Protein AF-A0AAQ2JFU2-F1 (afdb_monomer_lite)

Secondary structure (DSSP, 8-state):
------PPP-----TT--S-HHHHHHHHHHHHHHHHHT-HHHHHHHTT---HHHHHHHHHHHHHHHHHHHHHHHHHHHH-SSHHHHHHHHHHHHHHHHHHHHHHHHSTTSSTTSPPPTTT-

Foldseek 3Di:
DDDDDPDDDPPDDPPVCPDDNVVSVCVVCVVVVVVVCPDPVNVCVVVVNDDPVVVLLVQLLVLLLLVVVLVVLQVQLVVDPDPVSNVVSPVVSVVSVVVSVVCCVPVPDCSPVDDHDPVSD

pLDDT: mean 82.38, std 18.16, range [39.0, 98.12]

Radius of gyration: 20.9 Å; chains: 1; bounding box: 48×50×48 Å

Sequence (121 aa):
MTSPHTSMPETIRDHDDTGVFSTVAWHRTARVREAIDALPLLHQLSDATLAEETFRHYLAQDALYLADYGRVLAAAAAQAQASEEMAFWAQAAREVVEVERQLHATHVTDLTAAEPSPTTV

Structure (mmCIF, N/CA/C/O backbone):
data_AF-A0AAQ2JFU2-F1
#
_entry.id   AF-A0AAQ2JFU2-F1
#
loop_
_atom_site.group_PDB
_atom_site.id
_atom_site.type_symbol
_atom_site.label_atom_id
_atom_site.label_alt_id
_atom_site.label_comp_id
_atom_site.label_asym_id
_atom_site.label_entity_id
_atom_site.label_seq_id
_atom_site.pdbx_PDB_ins_code
_atom_site.Cartn_x
_atom_site.Cartn_y
_atom_site.Cartn_z
_atom_site.occupancy
_atom_site.B_iso_or_equiv
_atom_site.auth_seq_id
_atom_site.auth_comp_id
_atom_site.auth_asym_id
_atom_site.auth_atom_id
_atom_site.pdbx_PDB_model_num
ATOM 1 N N . MET A 1 1 ? -29.152 -35.487 26.823 1.00 40.94 1 MET A N 1
ATOM 2 C CA . MET A 1 1 ? -28.271 -35.864 25.699 1.00 40.94 1 MET A CA 1
ATOM 3 C C . MET A 1 1 ? -27.393 -34.662 25.400 1.00 40.94 1 MET A C 1
ATOM 5 O O . MET A 1 1 ? -27.845 -33.723 24.767 1.00 40.94 1 MET A O 1
ATOM 9 N N . THR A 1 2 ? -26.208 -34.633 26.000 1.00 39.94 2 THR A N 1
ATOM 10 C CA . THR A 1 2 ? -25.208 -33.565 25.893 1.00 39.94 2 THR A CA 1
ATOM 11 C C . THR A 1 2 ? -24.269 -33.911 24.741 1.00 39.94 2 THR A C 1
ATOM 13 O O . THR A 1 2 ? -23.513 -34.875 24.835 1.00 39.94 2 THR A O 1
ATOM 16 N N . SER A 1 3 ? -24.357 -33.174 23.636 1.00 43.34 3 SER A N 1
ATOM 17 C CA . SER A 1 3 ? -23.432 -33.321 22.508 1.00 43.34 3 SER A CA 1
ATOM 18 C C . SER A 1 3 ? -22.053 -32.762 22.885 1.00 43.34 3 SER A C 1
ATOM 20 O O . SER A 1 3 ? -21.993 -31.686 23.484 1.00 43.34 3 SER A O 1
ATOM 22 N N . PRO A 1 4 ? -20.945 -33.446 22.557 1.00 48.28 4 PRO A N 1
ATOM 23 C CA . PRO A 1 4 ? -19.610 -32.939 22.825 1.00 48.28 4 PRO A CA 1
ATOM 24 C C . PRO A 1 4 ? -19.262 -31.855 21.800 1.00 48.28 4 PRO A C 1
ATOM 26 O O . PRO A 1 4 ? -19.324 -32.072 20.592 1.00 48.28 4 PRO A O 1
ATOM 29 N N . HIS A 1 5 ? -18.903 -30.673 22.295 1.00 41.53 5 HIS A N 1
ATOM 30 C CA . HIS A 1 5 ? -18.297 -29.616 21.498 1.00 41.53 5 HIS A CA 1
ATOM 31 C C . HIS A 1 5 ? -16.903 -30.104 21.083 1.00 41.53 5 HIS A C 1
ATOM 33 O O . HIS A 1 5 ? -16.003 -30.203 21.913 1.00 41.53 5 HIS A O 1
ATOM 39 N N . THR A 1 6 ? -16.722 -30.468 19.815 1.00 47.06 6 THR A N 1
ATOM 40 C CA . THR A 1 6 ? -15.392 -30.719 19.252 1.00 47.06 6 THR A CA 1
ATOM 41 C C . THR A 1 6 ? -14.614 -29.405 19.301 1.00 47.06 6 THR A C 1
ATOM 43 O O . THR A 1 6 ? -14.916 -28.472 18.558 1.00 47.06 6 THR A O 1
ATOM 46 N N . SER A 1 7 ? -13.663 -29.298 20.229 1.00 47.22 7 SER A N 1
ATOM 47 C CA . SER A 1 7 ? -12.677 -28.218 20.258 1.00 47.22 7 SER A CA 1
ATOM 48 C C . SER A 1 7 ? -11.808 -28.305 19.007 1.00 47.22 7 SER A C 1
ATOM 50 O O . SER A 1 7 ? -11.233 -29.354 18.715 1.00 47.22 7 SER A O 1
ATOM 52 N N . MET A 1 8 ? -11.729 -27.207 18.256 1.00 39.00 8 MET A N 1
ATOM 53 C CA . MET A 1 8 ? -10.753 -27.055 17.179 1.00 39.00 8 MET A CA 1
ATOM 54 C C . MET A 1 8 ? -9.335 -27.079 17.768 1.00 39.00 8 MET A C 1
ATOM 56 O O . MET A 1 8 ? -9.137 -26.540 18.859 1.00 39.00 8 MET A O 1
ATOM 60 N N . PRO A 1 9 ? -8.355 -27.705 17.093 1.00 41.59 9 PRO A N 1
ATOM 61 C CA . PRO A 1 9 ? -7.001 -27.802 17.612 1.00 41.59 9 PRO A CA 1
ATOM 62 C C . PRO A 1 9 ? -6.354 -26.414 17.686 1.00 41.59 9 PRO A C 1
ATOM 64 O O . PRO A 1 9 ? -6.245 -25.689 16.699 1.00 41.59 9 PRO A O 1
ATOM 67 N N . GLU A 1 10 ? -5.921 -26.070 18.893 1.00 50.47 10 GLU A N 1
ATOM 68 C CA . GLU A 1 10 ? -5.130 -24.901 19.257 1.00 50.47 10 GLU A CA 1
ATOM 69 C C . GLU A 1 10 ? -3.709 -25.044 18.688 1.00 50.47 10 GLU A C 1
ATOM 71 O O . GLU A 1 10 ? -2.778 -25.471 19.363 1.00 50.47 10 GLU A O 1
ATOM 76 N N . THR A 1 11 ? -3.518 -24.789 17.394 1.00 58.47 11 THR A N 1
ATOM 77 C CA . THR A 1 11 ? -2.181 -24.831 16.780 1.00 58.47 11 THR A CA 1
ATOM 78 C C . THR A 1 11 ? -2.060 -23.763 15.701 1.00 58.47 11 THR A C 1
ATOM 80 O O . THR A 1 11 ? -2.403 -23.989 14.547 1.00 58.47 11 THR A O 1
ATOM 83 N N . ILE A 1 12 ? -1.662 -22.565 16.143 1.00 50.59 12 ILE A N 1
ATOM 84 C CA . ILE A 1 12 ? -0.537 -21.709 15.697 1.00 50.59 12 ILE A CA 1
ATOM 85 C C . ILE A 1 12 ? -0.733 -20.389 16.465 1.00 50.59 12 ILE A C 1
ATOM 87 O O . ILE A 1 12 ? -1.257 -19.398 15.963 1.00 50.59 12 ILE A O 1
ATOM 91 N N . ARG A 1 13 ? -0.405 -20.397 17.757 1.00 51.34 13 ARG A N 1
ATOM 92 C CA . ARG A 1 13 ? -0.148 -19.168 18.510 1.00 51.34 13 ARG A CA 1
ATOM 93 C C . ARG A 1 13 ? 1.302 -19.252 18.940 1.00 51.34 13 ARG A C 1
ATOM 95 O O . ARG A 1 13 ? 1.608 -19.882 19.954 1.00 51.34 13 ARG A O 1
ATOM 102 N N . ASP A 1 14 ? 2.182 -18.670 18.131 1.00 54.19 14 ASP A N 1
ATOM 103 C CA . ASP A 1 14 ? 3.544 -18.398 18.574 1.00 54.19 14 ASP A CA 1
ATOM 104 C C . ASP A 1 14 ? 3.438 -17.606 19.880 1.00 54.19 14 ASP A C 1
ATOM 106 O O . ASP A 1 14 ? 2.775 -16.573 19.946 1.00 54.19 14 ASP A O 1
ATOM 110 N N . HIS A 1 15 ? 4.012 -18.146 20.953 1.00 53.75 15 HIS A N 1
ATOM 111 C CA . HIS A 1 15 ? 3.899 -17.608 22.313 1.00 53.75 15 HIS A CA 1
ATOM 112 C C . HIS A 1 15 ? 4.638 -16.266 22.514 1.00 53.75 15 HIS A C 1
ATOM 114 O O . HIS A 1 15 ? 4.677 -15.760 23.631 1.00 53.75 15 HIS A O 1
ATOM 120 N N . ASP A 1 16 ? 5.191 -15.681 21.447 1.00 56.72 16 ASP A N 1
ATOM 121 C CA . ASP A 1 16 ? 5.933 -14.411 21.440 1.00 56.72 16 ASP A CA 1
ATOM 122 C C . ASP A 1 16 ? 5.079 -13.208 20.963 1.00 56.72 16 ASP A C 1
ATOM 124 O O . ASP A 1 16 ? 5.561 -12.108 20.714 1.00 56.72 16 ASP A O 1
ATOM 128 N N . ASP A 1 17 ? 3.765 -13.408 20.843 1.00 62.09 17 ASP A N 1
ATOM 129 C CA . ASP A 1 17 ? 2.790 -12.445 20.309 1.00 62.09 17 ASP A CA 1
ATOM 130 C C . ASP A 1 17 ? 2.228 -11.450 21.347 1.00 62.09 17 ASP A C 1
ATOM 132 O O . ASP A 1 17 ? 1.161 -10.866 21.161 1.00 62.09 17 ASP A O 1
ATOM 136 N N . THR A 1 18 ? 2.903 -11.251 22.478 1.00 65.12 18 THR A N 1
ATOM 137 C CA . THR A 1 18 ? 2.372 -10.481 23.621 1.00 65.12 18 THR A CA 1
ATOM 138 C C . THR A 1 18 ? 2.500 -8.954 23.474 1.00 65.12 18 THR A C 1
ATOM 140 O O . THR A 1 18 ? 2.200 -8.217 24.414 1.00 65.12 18 THR A O 1
ATOM 143 N N . GLY A 1 19 ? 2.969 -8.465 22.321 1.00 76.19 19 GLY A N 1
ATOM 144 C CA . GLY A 1 19 ? 3.169 -7.041 22.023 1.00 76.19 19 GLY A CA 1
ATOM 145 C C . GLY A 1 19 ? 1.945 -6.332 21.427 1.00 76.19 19 GLY A C 1
ATOM 146 O O . GLY A 1 19 ? 0.900 -6.930 21.182 1.00 76.19 19 GLY A O 1
ATOM 147 N N . VAL A 1 20 ? 2.079 -5.027 21.152 1.00 92.88 20 VAL A N 1
ATOM 148 C CA . VAL A 1 20 ? 1.074 -4.268 20.384 1.00 92.88 20 VAL A CA 1
ATOM 149 C C . VAL A 1 20 ? 0.882 -4.940 19.022 1.00 92.88 20 VAL A C 1
ATOM 151 O O . VAL A 1 20 ? 1.864 -5.289 18.367 1.00 92.88 20 VAL A O 1
ATOM 154 N N . PHE A 1 21 ? -0.372 -5.100 18.580 1.00 92.19 21 PHE A N 1
ATOM 155 C CA . PHE A 1 21 ? -0.705 -5.818 17.342 1.00 92.19 21 PHE A CA 1
ATOM 156 C C . PHE A 1 21 ? 0.142 -5.375 16.142 1.00 92.19 21 PHE A C 1
ATOM 158 O O . PHE A 1 21 ? 0.646 -6.219 15.408 1.00 92.19 21 PHE A O 1
ATOM 165 N N . SER A 1 22 ? 0.347 -4.067 15.958 1.00 92.50 22 SER A N 1
ATOM 166 C CA . SER A 1 22 ? 1.163 -3.541 14.858 1.00 92.50 22 SER A CA 1
ATOM 167 C C . SER A 1 22 ? 2.620 -4.005 14.928 1.00 92.50 22 SER A C 1
ATOM 169 O O . SER A 1 22 ? 3.187 -4.354 13.898 1.00 92.50 22 SER A O 1
ATOM 171 N N . THR A 1 23 ? 3.219 -4.087 16.119 1.00 94.38 23 THR A N 1
ATOM 172 C CA . THR A 1 23 ? 4.575 -4.624 16.320 1.00 94.38 23 THR A CA 1
ATOM 173 C C . THR A 1 23 ? 4.649 -6.093 15.923 1.00 94.38 23 THR A C 1
ATOM 175 O O . THR A 1 23 ? 5.548 -6.494 15.186 1.00 94.38 23 THR A O 1
ATOM 178 N N . VAL A 1 24 ? 3.672 -6.884 16.364 1.00 93.56 24 VAL A N 1
ATOM 179 C CA . VAL A 1 24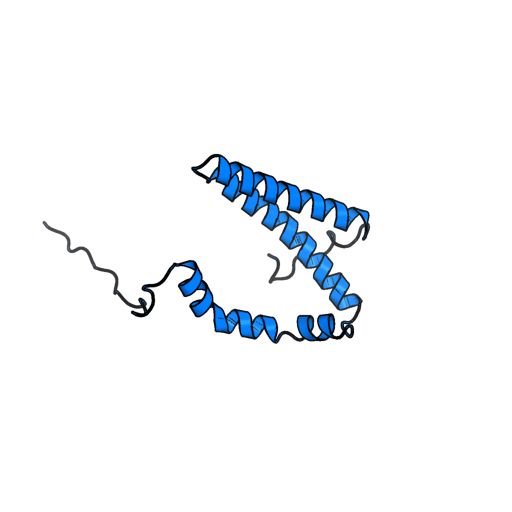 ? 3.573 -8.307 16.028 1.00 93.56 24 VAL A CA 1
ATOM 180 C C . VAL A 1 24 ? 3.382 -8.501 14.520 1.00 93.56 24 VAL A C 1
ATOM 182 O O . VAL A 1 24 ? 4.102 -9.279 13.894 1.00 93.56 24 VAL A O 1
ATOM 185 N N . ALA A 1 25 ? 2.459 -7.760 13.904 1.00 94.25 25 ALA A N 1
ATOM 186 C CA . ALA A 1 25 ? 2.203 -7.804 12.467 1.00 94.25 25 ALA A CA 1
ATOM 187 C C . ALA A 1 25 ? 3.438 -7.383 11.653 1.00 94.25 25 ALA A C 1
ATOM 189 O O . ALA A 1 25 ? 3.757 -7.999 10.633 1.00 94.25 25 ALA A O 1
ATOM 190 N N . TRP A 1 26 ? 4.182 -6.381 12.130 1.00 93.94 26 TRP A N 1
ATOM 191 C CA . TRP A 1 26 ? 5.437 -5.963 11.517 1.00 93.94 26 TRP A CA 1
ATOM 192 C C . TRP A 1 26 ? 6.466 -7.089 11.565 1.00 93.94 26 TRP A C 1
ATOM 194 O O . TRP A 1 26 ? 7.004 -7.465 10.526 1.00 93.94 26 TRP A O 1
ATOM 204 N N . HIS A 1 27 ? 6.689 -7.691 12.733 1.00 95.25 27 HIS A N 1
ATOM 205 C CA . HIS A 1 27 ? 7.620 -8.809 12.874 1.00 95.25 27 HIS A CA 1
ATOM 206 C C 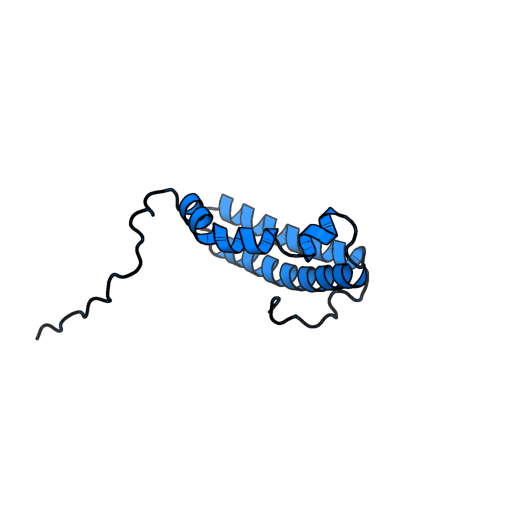. HIS A 1 27 ? 7.244 -9.982 11.954 1.00 95.25 27 HIS A C 1
ATOM 208 O O . HIS A 1 27 ? 8.069 -10.471 11.187 1.00 95.25 27 HIS A O 1
ATOM 214 N N . ARG A 1 28 ? 5.966 -10.371 11.937 1.00 95.19 28 ARG A N 1
ATOM 215 C CA . ARG A 1 28 ? 5.466 -11.496 11.130 1.00 95.19 28 ARG A CA 1
ATOM 216 C C . ARG A 1 28 ? 5.592 -11.288 9.624 1.00 95.19 28 ARG A C 1
ATOM 218 O O . ARG A 1 28 ? 5.796 -12.247 8.887 1.00 95.19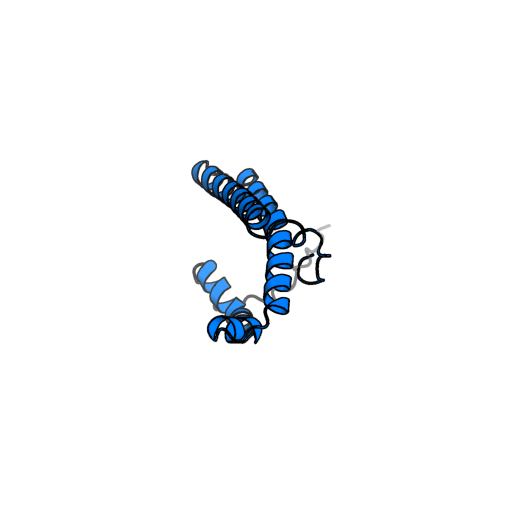 28 ARG A O 1
ATOM 225 N N . THR A 1 29 ? 5.480 -10.049 9.156 1.00 96.50 29 THR A N 1
ATOM 226 C CA . THR A 1 29 ? 5.593 -9.719 7.727 1.00 96.50 29 THR A CA 1
ATOM 227 C C . THR A 1 29 ? 7.026 -9.419 7.285 1.00 96.50 29 THR A C 1
ATOM 229 O O . THR A 1 29 ? 7.233 -9.168 6.100 1.00 96.50 29 THR A O 1
ATOM 232 N N . ALA A 1 30 ? 8.020 -9.469 8.187 1.00 96.75 30 ALA A N 1
ATOM 233 C CA . ALA A 1 30 ? 9.407 -9.088 7.898 1.00 96.75 30 ALA A CA 1
ATOM 234 C C . ALA A 1 30 ? 9.964 -9.773 6.645 1.00 96.75 30 ALA A C 1
ATOM 236 O O . ALA A 1 30 ? 10.429 -9.089 5.742 1.00 96.75 30 ALA A O 1
ATOM 237 N N . ARG A 1 31 ? 9.784 -11.091 6.514 1.00 97.62 31 ARG A N 1
ATOM 238 C CA . ARG A 1 31 ? 10.246 -11.850 5.342 1.00 97.62 31 ARG A CA 1
ATOM 239 C C . ARG A 1 31 ? 9.642 -11.362 4.019 1.00 97.62 31 ARG A C 1
ATOM 241 O O . ARG A 1 31 ? 10.323 -11.353 3.001 1.00 97.62 31 ARG A O 1
ATOM 248 N N . VAL A 1 32 ? 8.355 -11.010 4.010 1.00 97.12 32 VAL A N 1
ATOM 249 C CA . VAL A 1 32 ? 7.687 -10.505 2.797 1.00 97.12 32 VAL A CA 1
ATOM 250 C C . VAL A 1 32 ? 8.196 -9.108 2.467 1.00 97.12 32 VAL A C 1
ATOM 252 O O . VAL A 1 32 ? 8.472 -8.828 1.307 1.00 97.12 32 VAL A O 1
ATOM 255 N N . ARG A 1 33 ? 8.375 -8.255 3.480 1.00 96.25 33 ARG A N 1
ATOM 256 C CA . ARG A 1 33 ? 8.911 -6.901 3.303 1.00 96.25 33 ARG A CA 1
ATOM 257 C C . ARG A 1 33 ? 10.353 -6.932 2.793 1.00 96.25 33 ARG A C 1
ATOM 259 O O . ARG A 1 33 ? 10.631 -6.291 1.795 1.00 96.25 33 ARG A O 1
ATOM 266 N N . GLU A 1 34 ? 11.211 -7.779 3.360 1.00 97.75 34 GLU A N 1
ATOM 267 C CA . GLU A 1 34 ? 12.580 -8.005 2.867 1.00 97.75 34 GLU A CA 1
ATOM 268 C C . GLU A 1 34 ? 12.603 -8.493 1.410 1.00 97.75 34 GLU A C 1
ATOM 270 O O . GLU A 1 34 ? 13.446 -8.074 0.621 1.00 97.75 34 GLU A O 1
ATOM 275 N N . ALA A 1 35 ? 11.664 -9.366 1.029 1.00 97.50 35 ALA A N 1
ATOM 276 C CA . ALA A 1 35 ? 11.543 -9.823 -0.352 1.00 97.50 35 ALA A CA 1
ATOM 277 C C . ALA A 1 35 ? 11.069 -8.710 -1.302 1.00 97.50 35 ALA A C 1
ATOM 279 O O . ALA A 1 35 ? 11.548 -8.651 -2.432 1.00 97.50 35 ALA A O 1
ATOM 280 N N . ILE A 1 36 ? 10.156 -7.841 -0.852 1.00 96.44 36 ILE A N 1
ATOM 281 C CA . ILE A 1 36 ? 9.716 -6.652 -1.596 1.00 96.44 36 ILE A CA 1
ATOM 282 C C . ILE A 1 36 ? 10.889 -5.685 -1.771 1.00 96.44 36 ILE A C 1
ATOM 284 O O . ILE A 1 36 ? 11.156 -5.272 -2.896 1.00 96.44 36 ILE A O 1
ATOM 288 N N . ASP A 1 37 ? 11.620 -5.385 -0.696 1.00 96.62 37 ASP A N 1
AT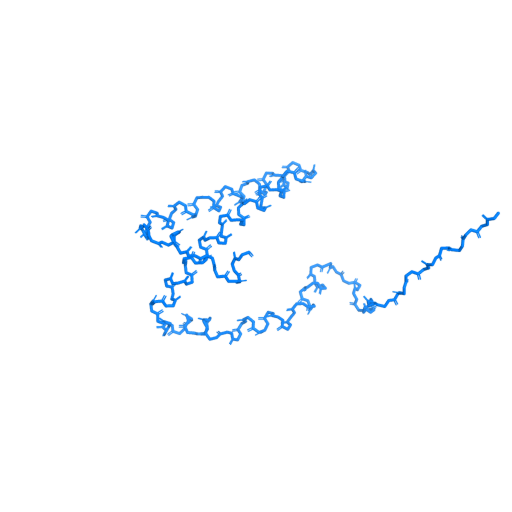OM 289 C CA . ASP A 1 37 ? 12.764 -4.467 -0.706 1.00 96.62 37 ASP A CA 1
ATOM 290 C C . ASP A 1 37 ? 13.861 -4.931 -1.677 1.00 96.62 37 ASP A C 1
ATOM 292 O O . ASP A 1 37 ? 14.500 -4.110 -2.327 1.00 96.62 37 ASP A O 1
ATOM 296 N N . ALA A 1 38 ? 14.039 -6.248 -1.836 1.00 97.06 38 ALA A N 1
ATOM 297 C CA . ALA A 1 38 ? 15.013 -6.841 -2.751 1.00 97.06 38 ALA A CA 1
ATOM 298 C C . ALA A 1 38 ? 14.551 -6.924 -4.223 1.00 97.06 38 ALA A C 1
ATOM 300 O O . ALA A 1 38 ? 15.283 -7.462 -5.063 1.00 97.06 38 ALA A O 1
ATOM 301 N N . LEU A 1 39 ? 13.344 -6.452 -4.564 1.00 97.06 39 LEU A N 1
ATOM 302 C CA . LEU A 1 39 ? 12.832 -6.536 -5.932 1.00 97.06 39 LEU A CA 1
ATOM 303 C C . LEU A 1 39 ? 13.700 -5.714 -6.902 1.00 97.06 39 LEU A C 1
ATOM 305 O O . LEU A 1 39 ? 13.955 -4.533 -6.649 1.00 97.06 39 LEU A O 1
ATOM 309 N N . PRO A 1 40 ? 14.060 -6.271 -8.080 1.00 96.81 40 PRO A N 1
ATOM 310 C CA . PRO A 1 40 ? 14.801 -5.534 -9.104 1.00 96.81 40 PRO A CA 1
ATOM 311 C C . PRO A 1 40 ? 14.129 -4.222 -9.512 1.00 96.81 40 PRO A C 1
ATOM 313 O O . PRO A 1 40 ? 14.827 -3.264 -9.819 1.00 96.81 40 PRO A O 1
ATOM 316 N N . LEU A 1 41 ? 12.792 -4.166 -9.472 1.00 94.94 41 LEU A N 1
ATOM 317 C CA . LEU A 1 41 ? 12.020 -2.953 -9.737 1.00 94.94 41 LEU A CA 1
ATOM 318 C C . LEU A 1 41 ? 12.454 -1.792 -8.831 1.00 94.94 41 LEU A C 1
ATOM 320 O O . LEU A 1 41 ? 12.728 -0.708 -9.337 1.00 94.94 41 LEU A O 1
ATOM 324 N N . LEU A 1 42 ? 12.540 -2.018 -7.514 1.00 95.81 42 LEU A N 1
ATOM 325 C CA . LEU A 1 42 ? 12.873 -0.971 -6.546 1.00 95.81 42 LEU A CA 1
ATOM 326 C C . LEU A 1 42 ? 14.334 -0.540 -6.668 1.00 95.81 42 LEU A C 1
ATOM 328 O O . LEU A 1 42 ? 14.603 0.657 -6.680 1.00 95.81 42 LEU A O 1
ATOM 332 N N . HIS A 1 43 ? 15.257 -1.491 -6.837 1.00 97.00 43 HIS A N 1
ATOM 333 C CA . HIS A 1 43 ? 16.676 -1.183 -7.044 1.00 97.00 43 HIS A CA 1
ATOM 334 C C . HIS A 1 43 ? 16.915 -0.412 -8.353 1.00 97.00 43 HIS A C 1
ATOM 336 O O . HIS A 1 43 ? 17.626 0.586 -8.387 1.00 97.00 43 HIS A O 1
ATOM 342 N N . GLN A 1 44 ? 16.290 -0.832 -9.455 1.00 97.38 44 GLN A N 1
ATOM 343 C CA . GLN A 1 44 ? 16.434 -0.137 -10.736 1.00 97.38 44 GLN A CA 1
ATOM 344 C C . GLN A 1 44 ? 15.788 1.249 -10.709 1.00 97.38 44 GLN A C 1
ATOM 346 O O . GLN A 1 44 ? 16.296 2.175 -11.345 1.00 97.38 44 GLN A O 1
ATOM 351 N N . LEU A 1 45 ? 14.682 1.407 -9.975 1.00 95.38 45 LEU A N 1
ATOM 352 C CA . LEU A 1 45 ? 14.043 2.701 -9.769 1.00 95.38 45 LEU A CA 1
ATOM 353 C C . LEU A 1 45 ? 14.930 3.631 -8.927 1.00 95.38 45 LEU A C 1
ATOM 355 O O . LEU A 1 45 ? 15.116 4.782 -9.316 1.00 95.38 45 LEU A O 1
ATOM 359 N N . SER A 1 46 ? 15.515 3.142 -7.825 1.00 95.50 46 SER A N 1
ATOM 360 C CA . SER A 1 46 ? 16.423 3.936 -6.981 1.00 95.50 46 SER A CA 1
ATOM 361 C C . SER A 1 46 ? 17.688 4.359 -7.721 1.00 95.50 46 SER A C 1
ATOM 363 O O . SER A 1 46 ? 18.166 5.476 -7.533 1.00 95.50 46 SER A O 1
ATOM 365 N N . ASP A 1 47 ? 18.193 3.492 -8.597 1.00 96.56 47 ASP A N 1
ATOM 366 C CA . ASP A 1 47 ? 19.415 3.728 -9.367 1.00 96.56 47 ASP A CA 1
ATOM 367 C C . ASP A 1 47 ? 19.159 4.509 -10.669 1.00 96.56 47 ASP A C 1
ATOM 369 O O . ASP A 1 47 ? 20.093 4.765 -11.429 1.00 96.56 47 ASP A O 1
ATOM 373 N N . ALA A 1 48 ? 17.903 4.879 -10.952 1.00 95.19 48 ALA A N 1
ATOM 374 C CA . ALA A 1 48 ? 17.469 5.516 -12.199 1.00 95.19 48 ALA A CA 1
ATOM 375 C C . ALA A 1 48 ? 17.851 4.727 -13.473 1.00 95.19 48 ALA A C 1
ATOM 377 O O . ALA A 1 48 ? 18.106 5.304 -14.530 1.00 95.19 48 ALA A O 1
ATOM 378 N N . THR A 1 49 ? 17.881 3.396 -13.378 1.00 97.44 49 THR A N 1
ATOM 379 C CA . THR A 1 49 ? 18.186 2.475 -14.489 1.00 97.44 49 THR A CA 1
ATOM 380 C C . THR A 1 49 ? 16.965 1.707 -14.994 1.00 97.44 49 THR A C 1
ATOM 382 O O . THR A 1 49 ? 17.069 0.960 -15.969 1.00 97.44 49 THR A O 1
ATOM 385 N N . LEU A 1 50 ? 15.804 1.883 -14.353 1.00 96.62 50 LEU A N 1
ATOM 386 C CA . LEU A 1 50 ? 14.557 1.239 -14.752 1.00 96.62 50 LEU A CA 1
ATOM 387 C C . LEU A 1 50 ? 14.154 1.660 -16.171 1.00 96.62 50 LEU A C 1
ATOM 389 O O . LEU A 1 50 ? 14.096 2.848 -16.490 1.00 96.62 50 LEU A O 1
ATOM 393 N N . ALA A 1 51 ? 13.840 0.677 -17.016 1.00 95.75 51 ALA A N 1
ATOM 394 C CA . ALA A 1 51 ? 13.345 0.942 -18.359 1.00 95.75 51 ALA A CA 1
ATOM 395 C C . ALA A 1 51 ? 12.014 1.707 -18.306 1.00 95.75 51 ALA A C 1
ATOM 397 O O . ALA A 1 51 ? 11.111 1.358 -17.543 1.00 95.75 51 ALA A O 1
ATOM 398 N N . GLU A 1 52 ? 11.877 2.722 -19.159 1.00 91.25 52 GLU A N 1
ATOM 399 C CA . GLU A 1 52 ? 10.688 3.578 -19.191 1.00 91.25 52 GLU A CA 1
ATOM 400 C C . GLU A 1 52 ? 9.396 2.782 -19.434 1.00 91.25 52 GLU A C 1
ATOM 402 O O . GLU A 1 52 ? 8.376 3.064 -18.814 1.00 91.25 52 GLU A O 1
ATOM 407 N N . GLU A 1 53 ? 9.433 1.754 -20.285 1.00 90.81 53 GLU A N 1
ATOM 408 C CA . GLU A 1 53 ? 8.281 0.880 -20.541 1.00 90.81 53 GLU A CA 1
ATOM 409 C C . GLU A 1 53 ? 7.820 0.147 -19.273 1.00 90.81 53 GLU A C 1
ATOM 411 O O . GLU A 1 53 ? 6.630 0.140 -18.962 1.00 90.81 53 GLU A O 1
ATOM 416 N N . THR A 1 54 ? 8.759 -0.393 -18.490 1.00 91.56 54 THR A N 1
ATOM 417 C CA . THR A 1 54 ? 8.460 -1.046 -17.209 1.00 91.56 54 THR A CA 1
ATOM 418 C C . THR A 1 54 ? 7.856 -0.058 -16.216 1.00 91.56 54 THR A C 1
ATOM 420 O O . THR A 1 54 ? 6.897 -0.388 -15.522 1.00 91.56 54 THR A O 1
ATOM 423 N N . PHE A 1 55 ? 8.379 1.170 -16.168 1.00 90.00 55 PHE A N 1
ATOM 424 C CA . PHE A 1 55 ? 7.842 2.219 -15.305 1.00 90.00 55 PHE A CA 1
ATOM 425 C C . PHE A 1 55 ? 6.418 2.629 -15.710 1.00 90.00 55 PHE A C 1
ATOM 427 O O . PHE A 1 55 ? 5.535 2.722 -14.860 1.00 90.00 55 PHE A O 1
ATOM 434 N N . ARG A 1 56 ? 6.162 2.807 -17.012 1.00 87.56 56 ARG A N 1
ATOM 435 C CA . ARG A 1 56 ? 4.820 3.103 -17.536 1.00 87.56 56 ARG A CA 1
ATOM 436 C C . ARG A 1 56 ? 3.836 1.973 -17.239 1.00 87.56 56 ARG A C 1
ATOM 438 O O . ARG A 1 56 ? 2.712 2.249 -16.833 1.00 87.56 56 ARG A O 1
ATOM 445 N N . HIS A 1 57 ? 4.260 0.718 -17.393 1.00 87.75 57 HIS A N 1
ATOM 446 C CA . HIS A 1 57 ? 3.439 -0.438 -17.041 1.00 87.75 57 HIS A CA 1
ATOM 447 C C . HIS A 1 57 ? 3.107 -0.464 -15.543 1.00 87.75 57 HIS A C 1
ATOM 449 O O . HIS A 1 57 ? 1.947 -0.643 -15.184 1.00 87.75 57 HIS A O 1
ATOM 455 N N . TYR A 1 58 ? 4.094 -0.224 -14.674 1.00 88.56 58 TYR A N 1
ATOM 456 C CA . TYR A 1 58 ? 3.873 -0.108 -13.232 1.00 88.56 58 TYR A CA 1
ATOM 457 C C . TYR A 1 58 ? 2.840 0.979 -12.904 1.00 88.56 58 TYR A C 1
ATOM 459 O O . TYR A 1 58 ? 1.883 0.701 -12.190 1.00 88.56 58 TYR A O 1
ATOM 467 N N . LEU A 1 59 ? 2.970 2.179 -13.482 1.00 87.19 59 LEU A N 1
ATOM 468 C CA . LEU A 1 59 ? 2.014 3.269 -13.260 1.00 87.19 59 LEU A CA 1
ATOM 469 C C . LEU A 1 59 ? 0.599 2.940 -13.754 1.00 87.19 59 LEU A C 1
ATOM 471 O O . LEU A 1 59 ? -0.373 3.337 -13.117 1.00 87.19 59 LEU A O 1
ATOM 475 N N . ALA A 1 60 ? 0.469 2.212 -14.867 1.00 85.31 60 ALA A N 1
ATOM 476 C CA . ALA A 1 60 ? -0.830 1.757 -15.359 1.00 85.31 60 ALA A CA 1
ATOM 477 C C . ALA A 1 60 ? -1.517 0.824 -14.351 1.00 85.31 60 ALA A C 1
ATOM 479 O O . ALA A 1 60 ? -2.688 1.004 -14.025 1.00 85.31 60 ALA A O 1
ATOM 480 N N . GLN A 1 61 ? -0.771 -0.140 -13.809 1.00 88.00 61 GLN A N 1
ATOM 481 C CA . GLN A 1 61 ? -1.291 -1.068 -12.807 1.00 88.00 61 GLN A CA 1
ATOM 482 C C . GLN A 1 61 ? -1.566 -0.378 -11.460 1.00 88.00 61 GLN A C 1
ATOM 484 O O . GLN A 1 61 ? -2.570 -0.677 -10.818 1.00 88.00 61 GLN A O 1
ATOM 489 N N . ASP A 1 62 ? -0.729 0.578 -11.051 1.00 86.69 62 ASP A N 1
ATOM 490 C CA . ASP A 1 62 ? -0.927 1.358 -9.823 1.00 86.69 62 ASP A CA 1
ATOM 491 C C . ASP A 1 62 ? -2.194 2.227 -9.899 1.00 86.69 62 ASP A C 1
ATOM 493 O O . ASP A 1 62 ? -2.952 2.310 -8.936 1.00 86.69 62 ASP A O 1
ATOM 497 N N . ALA A 1 63 ? -2.504 2.795 -11.070 1.00 84.12 63 ALA A N 1
ATOM 498 C CA . ALA A 1 63 ? -3.742 3.544 -11.278 1.00 84.12 63 ALA A CA 1
ATOM 499 C C . ALA A 1 63 ? -4.999 2.669 -11.103 1.00 84.12 63 ALA A C 1
ATOM 501 O O . ALA A 1 63 ? -5.963 3.102 -10.470 1.00 84.12 63 ALA A O 1
ATOM 502 N N . LEU A 1 64 ? -4.981 1.435 -11.624 1.00 85.19 64 LEU A N 1
ATOM 503 C CA . LEU A 1 64 ? -6.071 0.469 -11.431 1.00 85.19 64 LEU A CA 1
ATOM 504 C C . LEU A 1 64 ? -6.215 0.089 -9.951 1.00 85.19 64 LEU A C 1
ATOM 506 O O . LEU A 1 64 ? -7.318 0.130 -9.408 1.00 85.19 64 LEU A O 1
ATOM 510 N N . TYR A 1 65 ? -5.094 -0.196 -9.284 1.00 87.81 65 TYR A N 1
ATOM 511 C CA . TYR A 1 65 ? -5.062 -0.490 -7.853 1.00 87.81 65 TYR A CA 1
ATOM 512 C C . TYR A 1 65 ? -5.633 0.661 -7.011 1.00 87.81 65 TYR A C 1
ATOM 514 O O . TYR A 1 65 ? -6.447 0.428 -6.116 1.00 87.81 65 TYR A O 1
ATOM 522 N N . LEU A 1 66 ? -5.252 1.910 -7.300 1.00 87.38 66 LEU A N 1
ATOM 523 C CA . LEU A 1 66 ? -5.717 3.078 -6.552 1.00 87.38 66 LEU A CA 1
ATOM 524 C C . LEU A 1 66 ? -7.235 3.262 -6.653 1.00 87.38 66 LEU A C 1
ATOM 526 O O . LEU A 1 66 ? -7.869 3.589 -5.648 1.00 87.38 66 LEU A O 1
ATOM 530 N N . ALA A 1 67 ? -7.841 2.989 -7.810 1.00 84.69 67 ALA A N 1
ATOM 531 C CA . ALA A 1 67 ? -9.292 3.081 -7.965 1.00 84.69 67 ALA A CA 1
ATOM 532 C C . ALA A 1 67 ? -10.039 2.137 -7.001 1.00 84.69 67 ALA A C 1
ATOM 534 O O . ALA A 1 67 ? -11.024 2.535 -6.368 1.00 84.69 67 ALA A O 1
ATOM 535 N N . ASP A 1 68 ? -9.559 0.902 -6.837 1.00 89.00 68 ASP A N 1
ATOM 536 C CA . ASP A 1 68 ? -10.122 -0.054 -5.878 1.00 89.00 68 ASP A CA 1
ATOM 537 C C . ASP A 1 68 ? -9.744 0.270 -4.432 1.00 89.00 68 ASP A C 1
ATOM 539 O O . ASP A 1 68 ? -10.588 0.204 -3.533 1.00 89.00 68 ASP A O 1
ATOM 543 N N . TYR A 1 69 ? -8.514 0.719 -4.197 1.00 92.50 69 TYR A N 1
ATOM 544 C CA . TYR A 1 69 ? -8.058 1.129 -2.876 1.00 92.50 69 TYR A CA 1
ATOM 545 C C . TYR A 1 69 ? -8.896 2.287 -2.312 1.00 92.50 69 TYR A C 1
ATOM 547 O O . TYR A 1 69 ? -9.297 2.258 -1.146 1.00 92.50 69 TYR A O 1
ATOM 555 N N . GLY A 1 70 ? -9.276 3.261 -3.146 1.00 93.25 70 GLY A N 1
ATOM 556 C CA . GLY A 1 70 ? -10.188 4.341 -2.760 1.00 93.25 70 GLY A CA 1
ATOM 557 C C . GLY A 1 70 ? -11.553 3.831 -2.278 1.00 93.25 70 GLY A C 1
ATOM 558 O O . GLY A 1 70 ? -12.105 4.349 -1.303 1.00 93.25 70 GLY A O 1
ATOM 559 N N . ARG A 1 71 ? -12.080 2.762 -2.894 1.00 93.62 71 ARG A N 1
ATOM 560 C CA . ARG A 1 71 ? -13.332 2.111 -2.462 1.00 93.62 71 ARG A CA 1
ATOM 561 C C . ARG A 1 71 ? -13.169 1.412 -1.115 1.00 93.62 71 ARG A C 1
ATOM 563 O O . ARG A 1 71 ? -14.072 1.496 -0.285 1.00 93.62 71 ARG A O 1
ATOM 570 N N . VAL A 1 72 ? -12.023 0.773 -0.872 1.00 96.50 72 VAL A N 1
ATOM 571 C CA . VAL A 1 72 ? -11.707 0.150 0.425 1.00 96.50 72 VAL A CA 1
ATOM 572 C C . VAL A 1 72 ? -11.659 1.200 1.538 1.00 96.50 72 VAL A C 1
ATOM 574 O O . VAL A 1 72 ? -12.252 0.992 2.596 1.00 96.50 72 VAL A O 1
ATOM 577 N N . LEU A 1 73 ? -11.041 2.359 1.297 1.00 97.44 73 LEU A N 1
ATOM 578 C CA . LEU A 1 73 ? -11.008 3.460 2.269 1.00 97.44 73 LEU A CA 1
ATOM 579 C C . LEU A 1 73 ? -12.411 4.021 2.550 1.00 97.44 73 LEU A C 1
ATOM 581 O O . LEU A 1 73 ? -12.764 4.270 3.703 1.00 97.44 73 LEU A O 1
ATOM 585 N N . ALA A 1 74 ? -13.248 4.162 1.519 1.00 97.25 74 ALA A N 1
ATOM 586 C CA . ALA A 1 74 ? -14.639 4.574 1.697 1.00 97.25 74 ALA A CA 1
ATOM 587 C C . ALA A 1 74 ? -15.447 3.546 2.513 1.00 97.25 74 ALA A C 1
ATOM 589 O O . ALA A 1 74 ? -16.256 3.924 3.363 1.00 97.25 74 ALA A O 1
ATOM 590 N N . ALA A 1 75 ? -15.205 2.248 2.303 1.00 97.88 75 ALA A N 1
ATOM 591 C CA . ALA A 1 75 ? -15.813 1.188 3.102 1.00 97.88 75 ALA A CA 1
ATOM 592 C C . ALA A 1 75 ? -15.351 1.242 4.569 1.00 97.88 75 ALA A C 1
ATOM 594 O O . ALA A 1 75 ? -16.185 1.135 5.468 1.00 97.88 75 ALA A O 1
ATOM 595 N N . ALA A 1 76 ? -14.062 1.496 4.820 1.00 97.75 76 ALA A N 1
ATOM 596 C CA . ALA A 1 76 ? -13.537 1.697 6.170 1.00 97.75 76 ALA A CA 1
ATOM 597 C C . ALA A 1 76 ? -14.218 2.884 6.875 1.00 97.75 76 ALA A C 1
ATOM 599 O O . ALA A 1 76 ? -14.607 2.768 8.037 1.00 97.75 76 ALA A O 1
ATOM 600 N N . ALA A 1 77 ? -14.462 3.990 6.159 1.00 97.81 77 ALA A N 1
ATOM 601 C CA . ALA A 1 77 ? -15.209 5.131 6.692 1.00 97.81 77 ALA A CA 1
ATOM 602 C C . ALA A 1 77 ? -16.637 4.747 7.107 1.00 97.81 77 ALA A C 1
ATOM 604 O O . ALA A 1 77 ? -17.093 5.132 8.181 1.00 97.81 77 ALA A O 1
ATOM 605 N N . ALA A 1 78 ? -17.332 3.950 6.290 1.00 97.81 78 ALA A N 1
ATOM 606 C CA . ALA A 1 78 ? -18.687 3.487 6.590 1.00 97.81 78 ALA A CA 1
ATOM 607 C C . ALA A 1 78 ? -18.752 2.531 7.797 1.00 97.81 78 ALA A C 1
ATOM 609 O O . ALA A 1 78 ? -19.796 2.426 8.440 1.00 97.81 78 ALA A O 1
ATOM 610 N N . GLN A 1 79 ? -17.656 1.833 8.103 1.00 97.62 79 GLN A N 1
ATOM 611 C CA . GLN A 1 79 ? -17.550 0.913 9.240 1.00 97.62 79 GLN A CA 1
ATOM 612 C C . GLN A 1 79 ? -17.048 1.583 10.529 1.00 97.62 79 GLN A C 1
ATOM 614 O O . GLN A 1 79 ? -17.169 0.990 11.604 1.00 97.62 79 GLN A O 1
ATOM 619 N N . ALA A 1 80 ? -16.485 2.790 10.441 1.00 97.31 80 ALA A N 1
ATOM 620 C CA . ALA A 1 80 ? -15.911 3.492 11.581 1.00 97.31 80 ALA A CA 1
ATOM 621 C C . ALA A 1 80 ? -16.973 3.835 12.639 1.00 97.31 80 ALA A C 1
ATOM 623 O O . ALA A 1 80 ? -18.054 4.341 12.331 1.00 97.31 80 ALA A O 1
ATOM 624 N N . GLN A 1 81 ? -16.648 3.576 13.908 1.00 95.44 81 GLN A N 1
ATOM 625 C CA . GLN A 1 81 ? -17.546 3.847 15.037 1.00 95.44 81 GLN A CA 1
ATOM 626 C C . GLN A 1 81 ? -17.398 5.279 15.562 1.00 95.44 81 GLN A C 1
ATOM 628 O O . GLN A 1 81 ? -18.382 5.890 15.978 1.00 95.44 81 GLN A O 1
ATOM 633 N N . ALA A 1 82 ? -16.174 5.816 15.545 1.00 97.56 82 ALA A N 1
ATOM 634 C CA . ALA A 1 82 ? -15.878 7.176 15.972 1.00 97.56 82 ALA A CA 1
ATOM 635 C C . ALA A 1 82 ? -15.960 8.152 14.790 1.00 97.56 82 ALA A C 1
ATOM 637 O O . ALA A 1 82 ? -15.463 7.880 13.698 1.00 97.56 82 ALA A O 1
ATOM 638 N N . SER A 1 83 ? -16.544 9.331 15.018 1.00 95.62 83 SER A N 1
ATOM 639 C CA . SER A 1 83 ? -16.705 10.354 13.976 1.00 95.62 83 SER A CA 1
ATOM 640 C C . SER A 1 83 ? -15.373 10.877 13.432 1.00 95.62 83 SER A C 1
ATOM 642 O O . SER A 1 83 ? -15.282 11.206 12.254 1.00 95.62 83 SER A O 1
ATOM 644 N N . GLU A 1 84 ? -14.340 10.947 14.276 1.00 97.44 84 GLU A N 1
ATOM 645 C CA . GLU A 1 84 ? -12.996 11.365 13.858 1.00 97.44 84 GLU A CA 1
ATOM 646 C C . GLU A 1 84 ? -12.362 10.343 12.905 1.00 97.44 84 GLU A C 1
ATOM 648 O O . GLU A 1 84 ? -11.832 10.721 11.863 1.00 97.44 84 GLU A O 1
ATOM 653 N N . GLU A 1 85 ? -12.494 9.047 13.204 1.00 96.56 85 GLU A N 1
ATOM 654 C CA . GLU A 1 85 ? -12.01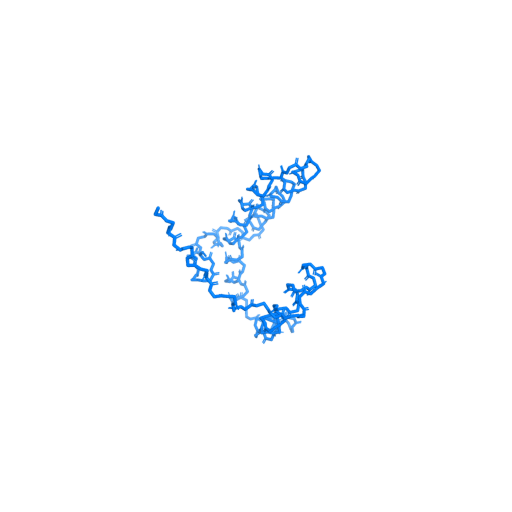9 7.964 12.334 1.00 96.56 85 GLU A CA 1
ATOM 655 C C . GLU A 1 85 ? -12.792 7.931 11.012 1.00 96.56 85 GLU A C 1
ATOM 657 O O . GLU A 1 85 ? -12.195 7.805 9.944 1.00 96.56 85 GLU A O 1
ATOM 662 N N . MET A 1 86 ? -14.116 8.109 11.059 1.00 98.12 86 MET A N 1
ATOM 663 C CA . MET A 1 86 ? -14.948 8.210 9.858 1.00 98.12 86 MET A CA 1
ATOM 664 C C . MET A 1 86 ? -14.484 9.355 8.948 1.00 98.12 86 MET A C 1
ATOM 666 O O . MET A 1 86 ? -14.332 9.160 7.742 1.00 98.12 86 MET A O 1
ATOM 670 N N . ALA A 1 87 ? -14.231 10.537 9.519 1.00 98.00 87 ALA A N 1
ATOM 671 C CA . ALA A 1 87 ? -13.745 11.694 8.772 1.00 98.00 87 ALA A CA 1
ATOM 672 C C . ALA A 1 87 ? -12.350 11.450 8.179 1.00 98.00 87 ALA A C 1
A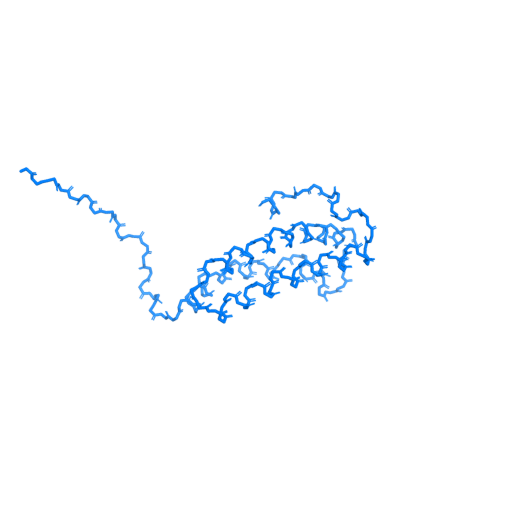TOM 674 O O . ALA A 1 87 ? -12.113 11.801 7.023 1.00 98.00 87 ALA A O 1
ATOM 675 N N . PHE A 1 88 ? -11.455 10.811 8.938 1.00 98.06 88 PHE A N 1
ATOM 676 C CA . PHE A 1 88 ? -10.122 10.430 8.474 1.00 98.06 88 PHE A CA 1
ATOM 677 C C . PHE A 1 88 ? -10.190 9.520 7.238 1.00 98.06 88 PHE A C 1
ATOM 679 O O . PHE A 1 88 ? -9.612 9.845 6.200 1.00 98.06 88 PHE A O 1
ATOM 686 N N . TRP A 1 89 ? -10.951 8.424 7.306 1.00 98.06 89 TRP A N 1
ATOM 687 C CA . TRP A 1 89 ? -11.066 7.474 6.195 1.00 98.06 89 TRP A CA 1
ATOM 688 C C . TRP A 1 89 ? -11.767 8.074 4.971 1.00 98.06 89 TRP A C 1
ATOM 690 O O . TRP A 1 89 ? -11.335 7.848 3.840 1.00 98.06 89 TRP A O 1
ATOM 700 N N . ALA A 1 90 ? -12.809 8.885 5.177 1.00 97.69 90 ALA A N 1
ATOM 701 C CA . ALA A 1 90 ? -13.500 9.575 4.089 1.00 97.69 90 ALA A CA 1
ATOM 702 C C . ALA A 1 90 ? -12.588 10.579 3.367 1.00 97.69 90 ALA A C 1
ATOM 704 O O . ALA A 1 90 ? -12.616 10.675 2.138 1.00 97.69 90 ALA A O 1
ATOM 705 N N . GLN A 1 91 ? -11.756 11.308 4.116 1.00 97.62 91 GLN A N 1
ATOM 706 C CA . GLN A 1 91 ? -10.779 12.225 3.537 1.00 97.62 91 GLN A CA 1
ATOM 707 C C . GLN A 1 91 ? -9.696 11.464 2.757 1.00 97.62 91 GLN A C 1
ATOM 709 O O . GLN A 1 91 ? -9.402 11.845 1.626 1.00 97.62 91 GLN A O 1
ATOM 714 N N . ALA A 1 92 ? -9.182 10.352 3.290 1.00 96.69 92 ALA A N 1
ATOM 715 C CA . ALA A 1 92 ? -8.216 9.509 2.584 1.00 96.69 92 ALA A CA 1
ATOM 716 C C . ALA A 1 92 ? -8.790 8.942 1.268 1.00 96.69 92 ALA A C 1
ATOM 718 O O . ALA A 1 92 ? -8.131 8.984 0.231 1.00 96.69 92 ALA A O 1
ATOM 719 N N . ALA A 1 93 ? -10.046 8.480 1.271 1.00 96.00 93 ALA A N 1
ATOM 720 C CA . ALA A 1 93 ? -10.720 8.006 0.060 1.00 96.00 93 ALA A CA 1
ATOM 721 C C . ALA A 1 93 ? -10.835 9.106 -1.010 1.00 96.00 93 ALA A C 1
ATOM 723 O O . ALA A 1 93 ? -10.612 8.862 -2.196 1.00 96.00 93 ALA A O 1
ATOM 724 N N . ARG A 1 94 ? -11.149 10.339 -0.594 1.00 94.75 94 ARG A N 1
ATOM 725 C CA . ARG A 1 94 ? -11.193 11.499 -1.491 1.00 94.75 94 ARG A CA 1
ATOM 726 C C . ARG A 1 94 ? -9.817 11.823 -2.076 1.00 94.75 94 ARG A C 1
ATOM 728 O O . ARG A 1 94 ? -9.740 12.167 -3.253 1.00 94.75 94 ARG A O 1
ATOM 735 N N . GLU A 1 95 ? -8.756 11.751 -1.277 1.00 93.88 95 GLU A N 1
ATOM 736 C CA . GLU A 1 95 ? -7.388 12.015 -1.743 1.00 93.88 95 GLU A CA 1
ATOM 737 C C . GLU A 1 95 ? -6.966 11.033 -2.836 1.00 93.88 95 GLU A C 1
ATOM 739 O O . GLU A 1 95 ? -6.400 11.460 -3.839 1.00 93.88 95 GLU A O 1
ATOM 744 N N . VAL A 1 96 ? -7.337 9.755 -2.717 1.00 90.25 96 VAL A N 1
ATOM 745 C CA . VAL A 1 96 ? -7.088 8.756 -3.767 1.00 90.25 96 VAL A CA 1
ATOM 746 C C . VAL A 1 96 ? -7.766 9.132 -5.091 1.00 90.25 96 VAL A C 1
ATOM 748 O O . VAL A 1 96 ? -7.122 9.091 -6.135 1.00 90.25 96 VAL A O 1
ATOM 751 N N . VAL A 1 97 ? -9.027 9.580 -5.060 1.00 85.06 97 VAL A N 1
ATOM 752 C CA . VAL A 1 97 ? -9.754 10.030 -6.268 1.00 85.06 97 VAL A CA 1
ATOM 753 C C . VAL A 1 97 ? -9.096 11.257 -6.907 1.00 85.06 97 VAL A C 1
ATOM 755 O O . VAL A 1 97 ? -9.060 11.394 -8.132 1.00 85.06 97 VAL A O 1
ATOM 758 N N . GLU A 1 98 ? -8.574 12.173 -6.093 1.00 87.44 98 GLU A N 1
ATOM 759 C CA . GLU A 1 98 ? -7.864 13.348 -6.599 1.00 87.44 98 GLU A CA 1
ATOM 760 C C . GLU A 1 98 ? -6.533 12.957 -7.257 1.00 87.44 98 GLU A C 1
ATOM 762 O O . GLU A 1 98 ? -6.234 13.426 -8.356 1.00 87.44 98 GLU A O 1
ATOM 767 N N . VAL A 1 99 ? -5.772 12.048 -6.641 1.00 82.56 99 VAL A N 1
ATOM 768 C CA . VAL A 1 99 ? -4.537 11.491 -7.219 1.00 82.56 99 VAL A CA 1
ATOM 769 C C . VAL A 1 99 ? -4.832 10.777 -8.541 1.00 82.56 99 VAL A C 1
ATOM 771 O O . VAL A 1 99 ? -4.146 11.024 -9.532 1.00 82.56 99 VAL A O 1
ATOM 774 N N . GLU A 1 100 ? -5.893 9.969 -8.606 1.00 77.94 100 GLU A N 1
ATOM 775 C CA . GLU A 1 100 ? -6.335 9.305 -9.837 1.00 77.94 100 GLU A CA 1
ATOM 776 C C . GLU A 1 100 ? -6.637 10.322 -10.952 1.00 77.94 100 GLU A C 1
ATOM 778 O O . GLU A 1 100 ? -6.184 10.158 -12.092 1.00 77.94 100 GLU A O 1
ATOM 783 N N . ARG A 1 101 ? -7.350 11.414 -10.635 1.00 73.94 101 ARG A N 1
ATOM 784 C CA . ARG A 1 101 ? -7.614 12.505 -11.590 1.00 73.94 101 ARG A CA 1
ATOM 785 C C . ARG A 1 101 ? -6.337 13.191 -12.058 1.00 73.94 101 ARG A C 1
ATOM 787 O O . ARG A 1 101 ? -6.247 13.546 -13.233 1.00 73.94 101 ARG A O 1
ATOM 794 N N . GLN A 1 102 ? -5.373 13.408 -11.168 1.00 76.94 102 GLN A N 1
ATOM 795 C CA . GLN A 1 102 ? -4.103 14.054 -11.504 1.00 76.94 102 GLN A CA 1
ATOM 796 C C . GLN A 1 102 ? -3.232 13.166 -12.396 1.00 76.94 102 GLN A C 1
ATOM 798 O O . GLN A 1 102 ? -2.675 13.665 -13.377 1.00 76.94 102 GLN A O 1
ATOM 803 N N . LEU A 1 103 ? -3.175 11.859 -12.120 1.00 69.94 103 LEU A N 1
ATOM 804 C CA . LEU A 1 103 ? -2.509 10.875 -12.977 1.00 69.94 103 LEU A CA 1
ATOM 805 C C . LEU A 1 103 ? -3.142 10.854 -14.376 1.00 69.94 103 LEU A C 1
ATOM 807 O O . LEU A 1 103 ? -2.429 10.983 -15.372 1.00 69.94 103 LEU A O 1
ATOM 811 N N . HIS A 1 104 ? -4.476 10.823 -14.465 1.00 65.81 104 HIS A N 1
ATOM 812 C CA . HIS A 1 104 ? -5.187 10.924 -15.745 1.00 65.81 104 HIS A CA 1
ATOM 813 C C . HIS A 1 104 ? -4.916 12.240 -16.483 1.00 65.81 104 HIS A C 1
ATOM 815 O O . HIS A 1 104 ? -4.785 12.236 -17.704 1.00 65.81 104 HIS A O 1
ATOM 821 N N . ALA A 1 105 ? -4.844 13.367 -15.770 1.00 64.50 105 ALA A N 1
ATOM 822 C CA . ALA A 1 105 ? -4.636 14.685 -16.369 1.00 64.50 105 ALA A CA 1
ATOM 823 C C . ALA A 1 105 ? -3.189 14.925 -16.829 1.00 64.50 105 ALA A C 1
ATOM 825 O O . ALA A 1 105 ? -2.968 15.692 -17.764 1.00 64.50 105 ALA A O 1
ATOM 826 N N . THR A 1 106 ? -2.210 14.285 -16.184 1.00 63.38 106 THR A N 1
ATOM 827 C CA . THR A 1 106 ? -0.777 14.515 -16.435 1.00 63.38 106 THR A CA 1
ATOM 828 C C . THR A 1 106 ? -0.171 13.459 -17.366 1.00 63.38 106 THR A C 1
ATOM 830 O O . THR A 1 106 ? 0.833 13.733 -18.021 1.00 63.38 106 THR A O 1
ATOM 833 N N . HIS A 1 107 ? -0.753 12.256 -17.459 1.00 58.78 107 HIS A N 1
ATOM 834 C CA . HIS A 1 107 ? -0.249 11.131 -18.275 1.00 58.78 107 HIS A CA 1
ATOM 835 C C . HIS A 1 107 ? -1.266 10.641 -19.335 1.00 58.78 107 HIS A C 1
ATOM 837 O O . HIS A 1 107 ? -1.227 9.497 -19.775 1.00 58.78 107 HIS A O 1
ATOM 843 N N . VAL A 1 108 ? -2.172 11.543 -19.723 1.00 50.34 108 VAL A N 1
ATOM 844 C CA . VAL A 1 108 ? -3.360 11.429 -20.594 1.00 50.34 108 VAL A CA 1
ATOM 845 C C . VAL A 1 108 ? -3.461 10.204 -21.538 1.00 50.34 108 VAL A C 1
ATOM 847 O O . VAL A 1 108 ? -2.696 10.036 -22.485 1.00 50.34 108 VAL A O 1
ATOM 850 N N . THR A 1 109 ? -4.560 9.470 -21.292 1.00 51.00 109 THR A N 1
ATOM 851 C CA . THR A 1 109 ? -5.372 8.527 -22.105 1.00 51.00 109 THR A CA 1
ATOM 852 C C . THR A 1 109 ? -5.126 7.015 -22.003 1.00 51.00 109 THR A C 1
ATOM 854 O O . THR A 1 109 ? -6.120 6.299 -22.056 1.00 51.00 109 THR A O 1
ATOM 857 N N . ASP A 1 110 ? -3.913 6.498 -21.787 1.00 54.47 110 ASP A N 1
ATOM 858 C CA . ASP A 1 110 ? -3.668 5.049 -22.019 1.00 54.47 110 ASP A CA 1
ATOM 859 C C . ASP A 1 110 ? -3.412 4.190 -20.761 1.00 54.47 110 ASP A C 1
ATOM 861 O O . ASP A 1 110 ? -3.333 2.968 -20.838 1.00 54.47 110 ASP A O 1
ATOM 865 N N . LEU A 1 111 ? -3.294 4.792 -19.571 1.00 56.69 111 LEU A N 1
ATOM 866 C CA . LEU A 1 111 ? -2.931 4.037 -18.358 1.00 56.69 111 LEU A CA 1
ATOM 867 C C . LEU A 1 111 ? -4.093 3.222 -17.765 1.00 56.69 111 LEU A C 1
ATOM 869 O O . LEU A 1 111 ? -3.858 2.152 -17.215 1.00 56.69 111 LEU A O 1
ATOM 873 N N . THR A 1 112 ? -5.341 3.671 -17.915 1.00 56.94 112 THR A N 1
ATOM 874 C CA . THR A 1 112 ? -6.535 2.925 -17.463 1.00 56.94 112 THR A CA 1
ATOM 875 C C . THR A 1 112 ? -7.148 2.023 -18.527 1.00 56.94 112 THR A C 1
ATOM 877 O O . THR A 1 112 ? -8.084 1.285 -18.233 1.00 56.94 112 THR A O 1
ATOM 880 N N . ALA A 1 113 ? -6.610 2.046 -19.750 1.00 61.53 113 ALA A N 1
ATOM 881 C CA . ALA A 1 113 ? -6.927 1.068 -20.788 1.00 61.53 113 ALA A CA 1
ATOM 882 C C . ALA A 1 113 ? -6.120 -0.235 -20.631 1.00 61.53 113 ALA A C 1
ATOM 884 O O . ALA A 1 113 ? -6.349 -1.193 -21.369 1.00 61.53 113 ALA A O 1
ATOM 885 N N . ALA A 1 114 ? -5.170 -0.275 -19.692 1.00 69.19 114 ALA A N 1
ATOM 886 C CA . ALA A 1 114 ? -4.416 -1.476 -19.389 1.00 69.19 114 ALA A CA 1
ATOM 887 C C . ALA A 1 114 ? -5.322 -2.549 -18.771 1.00 69.19 114 ALA A C 1
ATOM 889 O O . ALA A 1 114 ? -6.137 -2.275 -17.893 1.00 69.19 114 ALA A O 1
ATOM 890 N N . GLU A 1 115 ? -5.137 -3.792 -19.205 1.00 79.56 115 GLU A N 1
ATOM 891 C CA . GLU A 1 115 ? -5.768 -4.939 -18.560 1.00 79.56 115 GLU A CA 1
ATOM 892 C C . GLU A 1 115 ? -5.126 -5.174 -17.176 1.00 79.56 115 GLU A C 1
ATOM 894 O O . GLU A 1 115 ? -3.891 -5.092 -17.057 1.00 79.56 115 GLU A O 1
ATOM 899 N N . PRO A 1 116 ? -5.918 -5.472 -16.128 1.00 81.50 116 PRO A N 1
ATOM 900 C CA . PRO A 1 116 ? -5.384 -5.807 -14.816 1.00 81.50 116 PRO A CA 1
ATOM 901 C C . PRO A 1 116 ? -4.478 -7.036 -14.894 1.00 81.50 116 PRO A C 1
ATOM 903 O O . PRO A 1 116 ? -4.853 -8.091 -15.412 1.00 81.50 116 PRO A O 1
ATOM 906 N N . SER A 1 117 ? -3.274 -6.920 -14.346 1.00 82.81 117 SER A N 1
ATOM 907 C CA . SER A 1 117 ? -2.396 -8.068 -14.153 1.00 82.81 117 SER A CA 1
ATOM 908 C C . SER A 1 117 ? -2.962 -8.999 -13.067 1.00 82.81 117 SER A C 1
ATOM 910 O O . SER A 1 117 ? -3.691 -8.538 -12.188 1.00 82.81 117 SER A O 1
ATOM 912 N N . PRO A 1 118 ? -2.578 -10.289 -13.021 1.00 85.06 118 PRO A N 1
ATOM 913 C CA . PRO A 1 118 ? -3.002 -11.210 -11.958 1.00 85.06 118 PRO A CA 1
ATOM 914 C C . PRO A 1 118 ? -2.624 -10.782 -10.529 1.00 85.06 118 PRO A C 1
ATOM 916 O O . PRO A 1 118 ? -3.078 -11.396 -9.571 1.00 85.06 118 PRO A O 1
ATOM 919 N N . THR A 1 119 ? -1.762 -9.775 -10.379 1.00 81.56 119 THR A N 1
ATOM 920 C CA . THR A 1 119 ? -1.363 -9.187 -9.092 1.00 81.56 119 THR A CA 1
ATOM 921 C C . THR A 1 119 ? -2.100 -7.889 -8.755 1.00 81.56 119 THR A C 1
ATOM 923 O O . THR A 1 119 ? -1.919 -7.365 -7.662 1.00 81.56 119 THR A O 1
ATOM 926 N N . THR A 1 120 ? -2.910 -7.377 -9.681 1.00 72.00 120 THR A N 1
ATOM 927 C CA . THR A 1 120 ? -3.675 -6.123 -9.569 1.00 72.00 120 THR A CA 1
ATOM 928 C C . THR A 1 120 ? -5.191 -6.378 -9.516 1.00 72.00 120 THR A C 1
ATOM 930 O O . THR A 1 120 ? -5.958 -5.432 -9.377 1.00 72.00 120 THR A O 1
ATOM 933 N N . VAL A 1 121 ? -5.618 -7.646 -9.626 1.00 54.38 121 VAL A N 1
ATOM 934 C CA . VAL A 1 121 ? -7.022 -8.100 -9.522 1.00 54.38 121 VAL A CA 1
ATOM 935 C C . VAL A 1 121 ? -7.531 -8.219 -8.091 1.00 54.38 121 VAL A C 1
ATOM 937 O O . VAL A 1 121 ? -6.718 -8.511 -7.183 1.00 54.38 121 VAL A O 1
#